Protein AF-A0A896VD97-F1 (afdb_monomer_lite)

pLDDT: mean 86.02, std 9.49, range [57.12, 94.38]

Foldseek 3Di:
DVVVVVVLVVCLVVVHQKDKDKDQPVCVVVVVVVAWAFDDWDCPPRTITMIMHGHDHPD

InterPro domains:
  IPR000182 GNAT domain [PS51186] (1-58)
  IPR016181 Acyl-CoA N-acyltransferase [SSF55729] (1-49)

Sequence (59 aa):
SALIEACRHAARTQGCAKLRLDCHPNLRGLYERLGFTHVDTFNPGWDPTFIAERLELEI

Organism: Serratia marcescens (NCBI:txid615)

Radius of gyration: 12.25 Å; chains: 1; bounding box: 36×19×26 Å

Structure (mmCIF, N/CA/C/O backbone):
data_AF-A0A896VD97-F1
#
_entry.id   AF-A0A896VD97-F1
#
loop_
_atom_site.group_PDB
_atom_site.id
_atom_site.type_symbol
_atom_site.label_atom_id
_atom_site.label_alt_id
_atom_site.label_comp_id
_atom_site.label_asym_id
_atom_site.label_entity_id
_atom_site.label_seq_id
_atom_site.pdbx_PDB_ins_code
_atom_site.Cartn_x
_atom_site.Cartn_y
_atom_site.Cartn_z
_atom_site.occupancy
_atom_site.B_iso_or_equiv
_atom_site.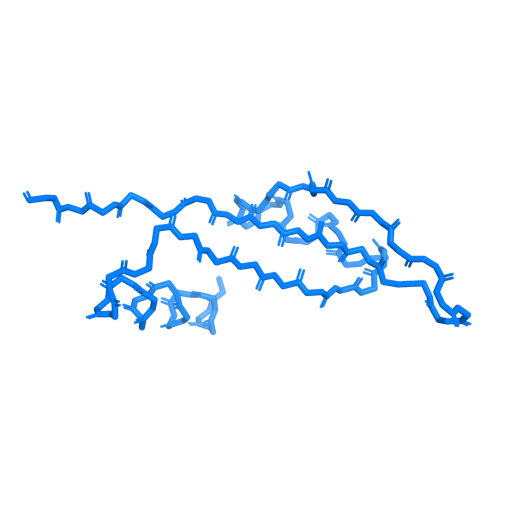auth_seq_id
_atom_site.auth_comp_id
_atom_site.auth_asym_id
_atom_site.auth_atom_id
_atom_site.pdbx_PDB_model_num
ATOM 1 N N . SER A 1 1 ? -3.903 -11.673 2.647 1.00 79.38 1 SER A N 1
ATOM 2 C CA . SER A 1 1 ? -2.618 -12.003 3.312 1.00 79.38 1 SER A CA 1
ATOM 3 C C . SER A 1 1 ? -2.701 -11.529 4.752 1.00 79.38 1 SER A C 1
ATOM 5 O O . SER A 1 1 ? -3.184 -10.422 4.946 1.00 79.38 1 SER A O 1
ATOM 7 N N . ALA A 1 2 ? -2.251 -12.318 5.736 1.00 90.06 2 ALA A N 1
ATOM 8 C CA . ALA A 1 2 ? -2.368 -11.964 7.158 1.00 90.06 2 ALA A CA 1
ATOM 9 C C . ALA A 1 2 ? -1.714 -10.610 7.498 1.00 90.06 2 ALA A C 1
ATOM 11 O O . ALA A 1 2 ? -2.295 -9.813 8.226 1.00 90.06 2 ALA A O 1
ATOM 12 N N . LEU A 1 3 ? -0.554 -10.309 6.899 1.00 89.94 3 LEU A N 1
ATOM 13 C CA . LEU A 1 3 ? 0.127 -9.025 7.089 1.00 89.94 3 LEU A CA 1
ATOM 14 C C . LEU A 1 3 ? -0.691 -7.845 6.542 1.00 89.94 3 LEU A C 1
ATOM 16 O O . LEU A 1 3 ? -0.819 -6.828 7.210 1.00 89.94 3 LEU A O 1
ATOM 20 N N . ILE A 1 4 ? -1.272 -7.987 5.347 1.00 90.25 4 ILE A N 1
ATOM 21 C CA . ILE A 1 4 ? -2.075 -6.922 4.725 1.00 90.25 4 ILE A CA 1
ATOM 22 C C . ILE A 1 4 ? -3.339 -6.642 5.538 1.00 90.25 4 ILE A C 1
ATOM 24 O O . ILE A 1 4 ? -3.663 -5.479 5.752 1.00 90.25 4 ILE A O 1
ATOM 28 N N . GLU A 1 5 ? -4.005 -7.675 6.058 1.00 91.38 5 GLU A N 1
ATOM 29 C CA . GLU A 1 5 ? -5.155 -7.478 6.949 1.00 91.38 5 GLU A CA 1
ATOM 30 C C . GLU A 1 5 ? -4.762 -6.769 8.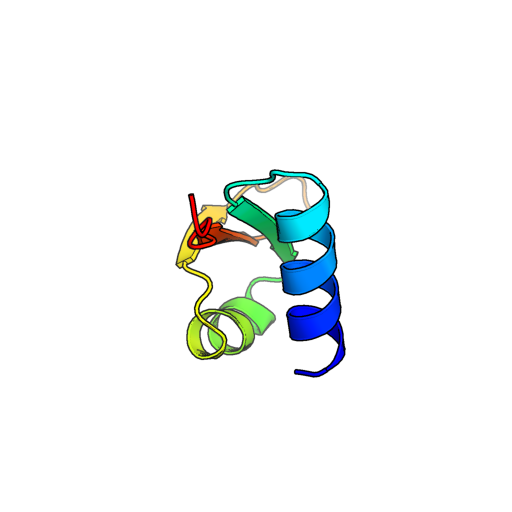249 1.00 91.38 5 GLU A C 1
ATOM 32 O O . GLU A 1 5 ? -5.453 -5.846 8.679 1.00 91.38 5 GLU A O 1
ATOM 37 N N . ALA A 1 6 ? -3.615 -7.124 8.839 1.00 93.44 6 ALA A N 1
ATOM 38 C CA . ALA A 1 6 ? -3.095 -6.425 10.011 1.00 93.44 6 ALA A CA 1
ATOM 39 C C . ALA A 1 6 ? -2.800 -4.944 9.707 1.00 93.44 6 ALA A C 1
ATOM 41 O O . ALA A 1 6 ? -3.178 -4.068 10.484 1.00 93.44 6 ALA A O 1
ATOM 42 N N . CYS A 1 7 ? -2.196 -4.645 8.550 1.00 92.81 7 CYS A N 1
ATOM 43 C CA . CYS A 1 7 ? -1.960 -3.271 8.102 1.00 92.81 7 CYS A CA 1
ATOM 44 C C . CYS A 1 7 ? -3.267 -2.500 7.876 1.00 92.81 7 CYS A C 1
ATOM 46 O O . CYS A 1 7 ? -3.359 -1.347 8.289 1.00 92.81 7 CYS A O 1
ATOM 48 N N . ARG A 1 8 ? -4.289 -3.116 7.266 1.00 91.62 8 ARG A N 1
ATOM 49 C CA . ARG A 1 8 ? -5.616 -2.500 7.093 1.00 91.62 8 ARG A CA 1
ATOM 50 C C . ARG A 1 8 ? -6.249 -2.165 8.434 1.00 91.62 8 ARG A C 1
ATOM 52 O O . ARG A 1 8 ? -6.745 -1.057 8.610 1.00 91.62 8 ARG A O 1
ATOM 59 N N . HIS A 1 9 ? -6.227 -3.109 9.373 1.00 92.12 9 HIS A N 1
ATOM 60 C CA . HIS A 1 9 ? -6.779 -2.899 10.706 1.00 92.12 9 HIS A CA 1
ATOM 61 C C . HIS A 1 9 ? -6.066 -1.748 11.426 1.00 92.12 9 HIS A C 1
ATOM 63 O O . HIS A 1 9 ? -6.726 -0.821 11.885 1.00 92.12 9 HIS A O 1
ATOM 69 N N . ALA A 1 10 ? -4.730 -1.753 11.447 1.00 92.75 10 ALA A N 1
ATOM 70 C CA . ALA A 1 10 ? -3.944 -0.675 12.043 1.00 92.75 10 ALA A CA 1
ATOM 71 C C . ALA A 1 10 ? -4.208 0.683 11.369 1.00 92.75 10 ALA A C 1
ATOM 73 O O . ALA A 1 10 ? -4.372 1.690 12.045 1.00 92.75 10 ALA A O 1
ATOM 74 N N . ALA A 1 11 ? -4.300 0.727 10.040 1.00 92.25 11 ALA A N 1
ATOM 75 C CA . ALA A 1 11 ? -4.604 1.959 9.321 1.00 92.25 11 ALA A CA 1
ATOM 76 C C . ALA A 1 11 ? -6.001 2.497 9.684 1.00 92.25 11 ALA A C 1
ATOM 78 O O . ALA A 1 11 ? -6.137 3.686 9.967 1.00 92.25 11 ALA A O 1
ATOM 79 N N . ARG A 1 12 ? -7.023 1.632 9.759 1.00 90.75 12 ARG A N 1
ATOM 80 C CA . ARG A 1 12 ? -8.378 2.027 10.180 1.00 90.75 12 ARG A CA 1
ATOM 81 C C . ARG A 1 12 ? -8.409 2.566 11.610 1.00 90.75 12 ARG A C 1
ATOM 83 O O . ARG A 1 12 ? -9.011 3.609 11.835 1.00 90.75 12 ARG A O 1
ATOM 90 N N . THR A 1 13 ? -7.739 1.911 12.563 1.00 91.25 13 THR A N 1
ATOM 91 C CA . THR A 1 13 ? -7.713 2.376 13.966 1.00 91.25 13 THR A CA 1
ATOM 92 C C . THR A 1 13 ? -6.987 3.708 14.138 1.00 91.25 13 THR A C 1
ATOM 94 O O . THR A 1 13 ? -7.294 4.456 15.059 1.00 91.25 13 THR A O 1
ATOM 97 N N . GLN A 1 14 ? -6.072 4.037 13.225 1.00 91.12 14 GLN A N 1
ATOM 98 C CA . GLN A 1 14 ? -5.411 5.341 13.150 1.00 91.12 14 GLN A CA 1
ATOM 99 C C . GLN A 1 14 ? -6.183 6.368 12.297 1.00 91.12 14 GLN A C 1
ATOM 101 O O . GLN A 1 14 ? -5.662 7.443 12.012 1.00 91.12 14 GLN A O 1
ATOM 106 N N . GLY A 1 15 ? -7.402 6.051 11.843 1.00 91.88 15 GLY A N 1
ATOM 107 C CA . GLY A 1 15 ? -8.233 6.952 11.035 1.00 91.88 15 GLY A CA 1
ATOM 108 C C . GLY A 1 15 ? -7.708 7.189 9.614 1.00 91.88 15 GLY A C 1
ATOM 109 O O . GLY A 1 15 ? -8.050 8.184 8.976 1.00 91.88 15 GLY A O 1
ATOM 110 N N . CYS A 1 16 ? -6.861 6.299 9.093 1.00 92.00 16 CYS A N 1
ATOM 111 C CA . CYS A 1 16 ? -6.330 6.411 7.740 1.00 92.00 16 CYS A CA 1
ATOM 112 C C . CYS A 1 16 ? -7.365 5.936 6.712 1.00 92.00 16 CYS A C 1
ATOM 114 O O . CYS A 1 16 ? -7.836 4.804 6.756 1.00 92.00 16 CYS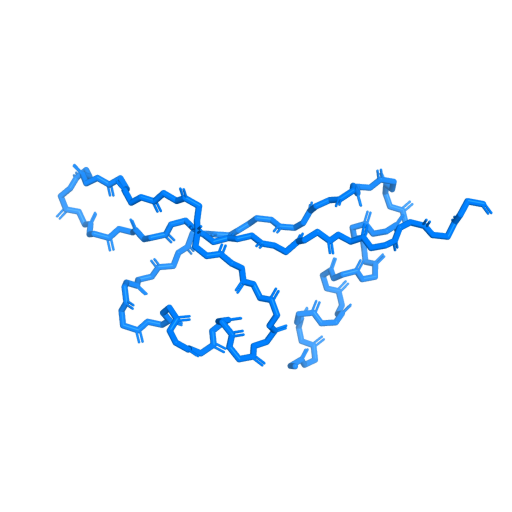 A O 1
ATOM 116 N N . ALA A 1 17 ? -7.652 6.770 5.711 1.00 90.06 17 ALA A N 1
ATOM 117 C CA . ALA A 1 17 ? -8.587 6.439 4.629 1.00 90.06 17 ALA A CA 1
ATOM 118 C C . ALA A 1 17 ? -7.965 5.590 3.501 1.00 90.06 17 ALA A C 1
ATOM 120 O O . ALA A 1 17 ? -8.650 5.189 2.558 1.00 90.06 17 ALA A O 1
ATOM 121 N N . LYS A 1 18 ? -6.647 5.372 3.529 1.00 92.00 18 LYS A N 1
ATOM 122 C CA . LYS A 1 18 ? -5.905 4.742 2.435 1.00 92.00 18 LYS A CA 1
ATOM 123 C C . LYS A 1 18 ? -4.640 4.068 2.948 1.00 92.00 18 LYS A C 1
ATOM 125 O O . LYS A 1 18 ? -3.931 4.639 3.771 1.00 92.00 18 LYS A O 1
ATOM 130 N N . LEU A 1 19 ? -4.332 2.901 2.391 1.00 93.25 19 LEU A N 1
ATOM 131 C CA . LEU A 1 19 ? -3.044 2.231 2.542 1.00 93.25 19 LEU A CA 1
ATOM 132 C C . LEU A 1 19 ? -2.282 2.338 1.218 1.00 93.25 19 LEU A C 1
ATOM 134 O O . LEU A 1 19 ? -2.817 1.989 0.167 1.00 93.25 19 LEU A O 1
ATOM 138 N N . ARG A 1 20 ? -1.046 2.840 1.249 1.00 93.38 20 ARG A N 1
ATOM 139 C CA . ARG A 1 20 ? -0.167 2.972 0.075 1.00 93.38 20 ARG A CA 1
ATOM 140 C C . ARG A 1 20 ? 1.139 2.244 0.350 1.00 93.38 20 ARG A C 1
ATOM 142 O O . ARG A 1 20 ? 1.646 2.320 1.465 1.00 93.38 20 ARG A O 1
ATOM 149 N N . LEU A 1 21 ? 1.659 1.552 -0.656 1.00 91.12 21 LEU A N 1
ATOM 150 C CA . LEU A 1 21 ? 2.945 0.874 -0.572 1.00 91.12 21 LEU A CA 1
ATOM 151 C C . LEU A 1 21 ? 3.704 0.960 -1.893 1.00 91.12 21 LEU A C 1
ATOM 153 O O . LEU A 1 21 ? 3.106 1.075 -2.969 1.00 91.12 21 LEU A O 1
ATOM 157 N N . ASP A 1 22 ? 5.019 0.833 -1.772 1.00 91.00 22 ASP A N 1
ATOM 158 C CA . ASP A 1 22 ? 5.961 0.830 -2.881 1.00 91.00 22 ASP A CA 1
ATOM 159 C C . ASP A 1 22 ? 6.432 -0.609 -3.069 1.00 91.00 22 ASP A C 1
ATOM 161 O O . ASP A 1 22 ? 6.779 -1.296 -2.104 1.00 91.00 22 ASP A O 1
ATOM 165 N N . CYS A 1 23 ? 6.409 -1.104 -4.301 1.00 87.50 23 CYS A N 1
ATOM 166 C CA . CYS A 1 23 ? 6.783 -2.482 -4.594 1.00 87.50 23 CYS A CA 1
ATOM 167 C C . CYS A 1 23 ? 7.509 -2.597 -5.929 1.00 87.50 23 CYS A C 1
ATOM 169 O O . CYS A 1 23 ? 7.354 -1.763 -6.813 1.00 87.50 23 CYS A O 1
ATOM 171 N N . HIS A 1 24 ? 8.283 -3.665 -6.103 1.00 88.69 24 HIS A N 1
ATOM 172 C CA . HIS A 1 24 ? 8.871 -3.973 -7.402 1.00 88.69 24 HIS A CA 1
ATOM 173 C C . HIS A 1 24 ? 7.757 -4.276 -8.438 1.00 88.69 24 HIS A C 1
ATOM 175 O O . HIS A 1 24 ? 6.807 -4.981 -8.086 1.00 88.69 24 HIS A O 1
ATOM 181 N N . PRO A 1 25 ? 7.866 -3.844 -9.712 1.00 88.12 25 PRO A N 1
ATOM 182 C CA . PRO A 1 25 ? 6.852 -4.017 -10.755 1.00 88.12 25 PRO A CA 1
ATOM 183 C C . PRO A 1 25 ? 6.331 -5.449 -10.892 1.00 88.12 25 PRO A C 1
ATOM 185 O O . PRO A 1 25 ? 5.132 -5.669 -11.032 1.00 88.12 25 PRO A O 1
ATOM 188 N N . ASN A 1 26 ? 7.215 -6.440 -10.762 1.00 90.38 26 ASN A N 1
ATOM 189 C CA . ASN A 1 26 ? 6.860 -7.865 -10.807 1.00 90.38 26 ASN A CA 1
ATOM 190 C C . ASN A 1 26 ? 5.864 -8.303 -9.714 1.00 90.38 26 ASN A C 1
ATOM 192 O O . ASN A 1 26 ? 5.194 -9.321 -9.869 1.00 90.38 26 ASN A O 1
ATOM 196 N N . LEU A 1 27 ? 5.747 -7.552 -8.615 1.00 90.94 27 LEU A N 1
ATOM 197 C CA . LEU A 1 27 ? 4.794 -7.816 -7.535 1.00 90.94 27 LEU A CA 1
ATOM 198 C C . LEU A 1 27 ? 3.457 -7.090 -7.726 1.00 90.94 27 LEU A C 1
ATOM 200 O O . LEU A 1 27 ? 2.512 -7.379 -6.995 1.00 90.94 27 LEU A O 1
ATOM 204 N N . ARG A 1 28 ? 3.329 -6.199 -8.718 1.00 90.06 28 ARG A N 1
ATOM 205 C CA . ARG A 1 28 ? 2.098 -5.436 -8.986 1.00 90.06 28 ARG A CA 1
ATOM 206 C C . ARG A 1 28 ? 0.864 -6.337 -9.041 1.00 90.06 28 ARG A C 1
ATOM 208 O O . ARG A 1 28 ? -0.083 -6.129 -8.288 1.00 90.06 28 ARG A O 1
ATOM 215 N N . GLY A 1 29 ? 0.910 -7.384 -9.866 1.00 91.38 29 GLY A N 1
ATOM 216 C CA . GLY A 1 29 ? -0.226 -8.290 -10.051 1.00 91.38 29 GLY A CA 1
ATOM 217 C C . GLY A 1 29 ? -0.613 -9.063 -8.784 1.00 91.38 29 GLY A C 1
ATOM 218 O O . GLY A 1 29 ? -1.770 -9.450 -8.631 1.00 91.38 29 GLY A O 1
ATOM 219 N N . LEU A 1 30 ? 0.323 -9.285 -7.850 1.00 92.75 30 LEU A N 1
ATOM 220 C CA . LEU A 1 30 ? 0.006 -9.878 -6.548 1.00 92.75 30 LEU A CA 1
ATOM 221 C C . LEU A 1 30 ? -0.881 -8.940 -5.732 1.00 92.75 30 LEU A C 1
ATOM 223 O O . LEU A 1 30 ? -1.897 -9.377 -5.199 1.00 92.75 30 LEU A O 1
ATOM 227 N N . TYR A 1 31 ? -0.505 -7.670 -5.636 1.00 92.81 31 TYR A N 1
ATOM 228 C CA . TYR A 1 31 ? -1.234 -6.714 -4.819 1.00 92.81 31 TYR A CA 1
ATOM 229 C C . TYR A 1 31 ? -2.528 -6.217 -5.474 1.00 92.81 31 TYR A C 1
ATOM 231 O O . TYR A 1 31 ? -3.489 -5.951 -4.756 1.00 92.81 31 TYR A O 1
ATOM 239 N N . GLU A 1 32 ? -2.608 -6.178 -6.807 1.00 92.00 32 GLU A N 1
ATOM 240 C CA . GLU A 1 32 ? -3.873 -5.929 -7.514 1.00 92.00 32 GLU A CA 1
ATOM 241 C C . GLU A 1 32 ? -4.931 -6.979 -7.151 1.00 92.00 32 GLU A C 1
ATOM 243 O O . GLU A 1 32 ? -6.061 -6.634 -6.811 1.00 92.00 32 GLU A O 1
ATOM 248 N N . ARG A 1 33 ? -4.548 -8.263 -7.078 1.00 92.62 33 ARG A N 1
ATOM 249 C CA . ARG A 1 33 ? -5.442 -9.332 -6.589 1.00 92.62 33 ARG A CA 1
ATOM 250 C C . ARG A 1 33 ? -5.817 -9.199 -5.115 1.00 92.62 33 ARG A C 1
ATOM 252 O O . ARG A 1 33 ? -6.784 -9.815 -4.680 1.00 92.62 33 ARG A O 1
ATOM 259 N N . LEU A 1 34 ? -5.045 -8.441 -4.342 1.00 91.31 34 LEU A N 1
ATOM 260 C CA . LEU A 1 34 ? -5.352 -8.144 -2.947 1.00 91.31 34 LEU A CA 1
ATOM 261 C C . LEU A 1 3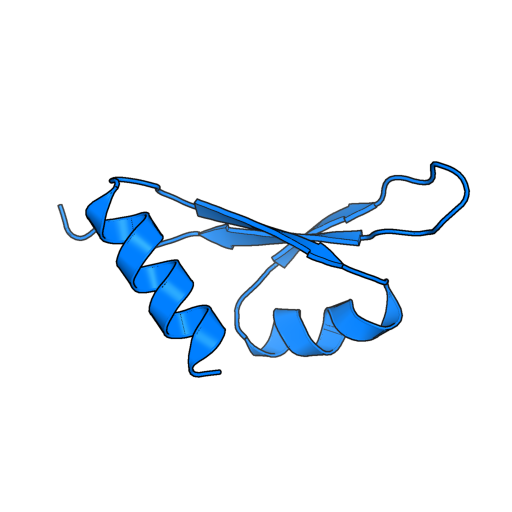4 ? -6.236 -6.898 -2.796 1.00 91.31 34 LEU A C 1
ATOM 263 O O . LEU A 1 34 ? -6.604 -6.599 -1.670 1.00 91.31 34 LEU A O 1
ATOM 267 N N . GLY A 1 35 ? -6.610 -6.205 -3.878 1.00 91.25 35 GLY A N 1
ATOM 268 C CA . GLY A 1 35 ? -7.483 -5.022 -3.840 1.00 91.25 35 GLY A CA 1
ATOM 269 C C . GLY A 1 35 ? -6.748 -3.682 -3.932 1.00 91.25 35 GLY A C 1
ATOM 270 O O . GLY A 1 35 ? -7.371 -2.626 -3.843 1.00 91.25 35 GLY A O 1
ATOM 271 N N . PHE A 1 36 ? -5.430 -3.690 -4.141 1.00 94.38 36 PHE A N 1
ATOM 272 C CA . PHE A 1 36 ? -4.678 -2.463 -4.399 1.00 94.38 36 PHE A CA 1
ATOM 273 C C . PHE A 1 36 ? -4.830 -2.036 -5.858 1.00 94.38 36 PHE A C 1
ATOM 275 O O . PHE A 1 36 ? -4.942 -2.852 -6.763 1.00 94.38 36 PHE A O 1
ATOM 282 N N . THR A 1 37 ? -4.779 -0.734 -6.101 1.00 94.06 37 THR A N 1
ATOM 283 C CA . THR A 1 37 ? -4.794 -0.145 -7.441 1.00 94.06 37 THR A CA 1
ATOM 284 C C . THR A 1 37 ? -3.473 0.566 -7.702 1.00 94.06 37 THR A C 1
ATOM 286 O O . THR A 1 37 ? -2.949 1.252 -6.822 1.00 94.06 37 THR A O 1
ATOM 289 N N . HIS A 1 38 ? -2.924 0.409 -8.907 1.00 92.12 38 HIS A N 1
ATOM 290 C CA . HIS A 1 38 ? -1.744 1.156 -9.346 1.00 92.12 38 HIS A CA 1
ATOM 291 C C . HIS A 1 38 ? -2.028 2.660 -9.342 1.00 92.12 38 HIS A C 1
ATOM 293 O O . HIS A 1 38 ? -3.044 3.106 -9.866 1.00 92.12 38 HIS A O 1
ATOM 299 N N . VAL A 1 39 ? -1.143 3.428 -8.704 1.00 91.19 39 VAL A N 1
ATOM 300 C CA . VAL A 1 39 ? -1.258 4.887 -8.612 1.00 91.19 39 VAL A CA 1
ATOM 301 C C . VAL A 1 39 ? -0.229 5.569 -9.497 1.00 91.19 39 VAL A C 1
ATOM 303 O O . VAL A 1 39 ? -0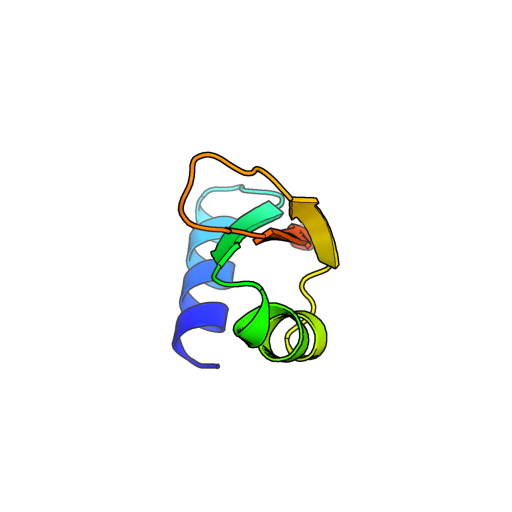.577 6.507 -10.203 1.00 91.19 39 VAL A O 1
ATOM 306 N N . ASP A 1 40 ? 1.030 5.140 -9.414 1.00 88.62 40 ASP A N 1
ATOM 307 C CA . ASP A 1 40 ? 2.134 5.784 -10.122 1.00 88.62 40 ASP A CA 1
ATOM 308 C C . ASP A 1 40 ? 3.353 4.855 -10.224 1.00 88.62 40 ASP A C 1
ATOM 310 O O . ASP A 1 40 ? 3.439 3.849 -9.516 1.00 88.62 40 ASP A O 1
ATOM 314 N N . THR A 1 41 ? 4.302 5.186 -11.089 1.00 85.25 41 THR A N 1
ATOM 315 C CA . THR A 1 41 ? 5.599 4.516 -11.212 1.00 85.25 41 THR A CA 1
ATOM 316 C C . THR A 1 41 ? 6.690 5.582 -11.208 1.00 85.25 41 THR A C 1
ATOM 318 O O . THR A 1 41 ? 6.738 6.423 -12.099 1.00 85.25 41 THR A O 1
ATOM 321 N N . PHE A 1 42 ? 7.583 5.540 -10.217 1.00 77.25 42 PHE A N 1
ATOM 322 C CA . PHE A 1 42 ? 8.721 6.462 -10.126 1.00 77.25 42 PHE A CA 1
ATOM 323 C C . PHE A 1 42 ? 9.995 5.708 -10.480 1.00 77.25 42 PHE A C 1
ATOM 325 O O . PHE A 1 42 ? 10.175 4.591 -10.005 1.00 77.25 42 PHE A O 1
ATOM 332 N N . ASN A 1 43 ? 10.890 6.311 -11.265 1.00 69.12 43 ASN A N 1
ATOM 333 C CA . ASN A 1 43 ? 12.125 5.653 -11.690 1.00 69.12 43 ASN A CA 1
ATOM 334 C C . ASN A 1 43 ? 13.391 6.379 -11.183 1.00 69.12 43 ASN A C 1
ATOM 336 O O . ASN A 1 43 ? 13.919 7.247 -11.878 1.00 69.12 43 ASN A O 1
ATOM 340 N N . PRO A 1 44 ? 13.879 6.056 -9.970 1.00 61.75 44 PRO A N 1
ATOM 341 C CA . PRO A 1 44 ? 15.144 6.555 -9.432 1.00 61.75 44 PRO A CA 1
ATOM 342 C C . PRO A 1 44 ? 16.362 5.642 -9.700 1.00 61.75 44 PRO A C 1
ATOM 344 O O . PRO A 1 44 ? 17.415 5.873 -9.110 1.00 61.75 44 PRO A O 1
ATOM 347 N N . GLY A 1 45 ? 16.258 4.611 -10.555 1.00 67.88 45 GLY A N 1
ATOM 348 C CA . GLY A 1 45 ? 17.369 3.695 -10.901 1.00 67.88 45 GLY A CA 1
ATOM 349 C C . GLY A 1 45 ? 17.298 2.296 -10.267 1.00 67.88 45 GLY A C 1
ATOM 350 O O . GLY A 1 45 ? 18.015 1.388 -10.676 1.00 67.88 45 GLY A O 1
ATOM 351 N N . TRP A 1 46 ? 16.391 2.104 -9.313 1.00 64.75 46 TRP A N 1
ATOM 352 C CA . TRP A 1 46 ? 15.698 0.843 -9.039 1.00 64.75 46 TRP A CA 1
ATOM 353 C C . TRP A 1 46 ? 14.245 1.123 -9.422 1.00 64.75 46 TRP A C 1
ATOM 355 O O . TRP A 1 46 ? 13.803 2.234 -9.163 1.00 64.75 46 TRP A O 1
ATOM 365 N N . ASP A 1 47 ? 13.521 0.220 -10.084 1.00 72.19 47 ASP A N 1
ATOM 366 C CA . ASP A 1 47 ? 12.155 0.499 -10.559 1.00 72.19 47 ASP A CA 1
ATOM 367 C C . ASP A 1 47 ? 11.116 0.144 -9.469 1.00 72.19 47 ASP A C 1
ATOM 369 O O . ASP A 1 47 ? 10.784 -1.034 -9.351 1.00 72.19 47 ASP A O 1
ATOM 373 N N . PRO A 1 48 ? 10.573 1.070 -8.649 1.00 76.06 48 PRO A N 1
ATOM 374 C CA . PRO A 1 48 ? 9.389 0.821 -7.835 1.00 76.06 48 PRO A CA 1
ATOM 375 C C . PRO A 1 48 ? 8.097 1.286 -8.521 1.00 76.06 48 PRO A C 1
ATOM 377 O O . PRO A 1 48 ? 8.004 2.328 -9.168 1.00 76.06 48 PRO A O 1
ATOM 380 N N . THR A 1 49 ? 7.039 0.514 -8.309 1.00 81.00 49 THR A N 1
ATOM 381 C CA . THR A 1 49 ? 5.651 0.867 -8.602 1.00 81.00 49 THR A CA 1
ATOM 382 C C . THR A 1 49 ? 4.927 1.200 -7.301 1.00 81.00 49 THR A C 1
ATOM 384 O O . THR A 1 49 ? 5.007 0.451 -6.325 1.00 81.00 49 THR A O 1
ATOM 387 N N . PHE A 1 50 ? 4.174 2.296 -7.307 1.00 82.25 50 PHE A N 1
ATOM 388 C CA . PHE A 1 50 ? 3.315 2.710 -6.206 1.00 82.25 50 PHE A CA 1
ATOM 389 C C . PHE A 1 50 ? 1.914 2.185 -6.418 1.00 82.25 50 PHE A C 1
ATOM 391 O O . PHE A 1 50 ? 1.266 2.469 -7.428 1.00 82.25 50 PHE A O 1
ATOM 398 N N . ILE A 1 51 ? 1.393 1.507 -5.414 1.00 86.81 51 ILE A N 1
ATOM 399 C CA . ILE A 1 51 ? 0.025 1.017 -5.430 1.00 86.81 51 ILE A CA 1
ATOM 400 C C . ILE A 1 51 ? -0.667 1.400 -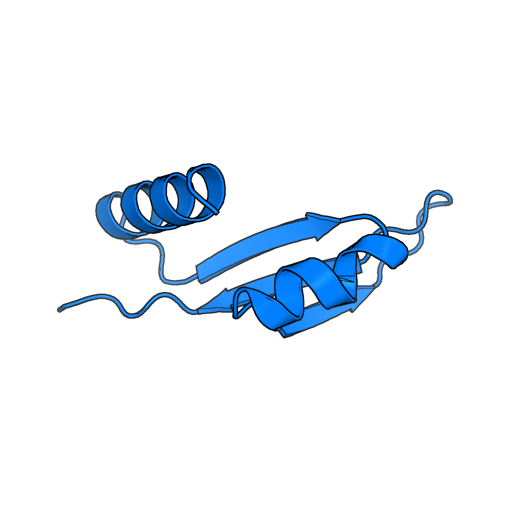4.133 1.00 86.81 51 ILE A C 1
ATOM 402 O O . ILE A 1 51 ? -0.030 1.617 -3.098 1.00 86.81 51 ILE A O 1
ATOM 406 N N . ALA A 1 52 ? -1.986 1.493 -4.174 1.00 85.75 52 ALA A N 1
ATOM 407 C CA . ALA A 1 52 ? -2.739 1.833 -2.992 1.00 85.75 52 ALA A CA 1
ATOM 408 C C . ALA A 1 52 ? -4.156 1.282 -3.002 1.00 85.75 52 ALA A C 1
ATOM 410 O O . ALA A 1 52 ? -4.782 1.145 -4.047 1.00 85.75 52 ALA A O 1
ATOM 411 N N . GLU A 1 53 ? -4.673 1.050 -1.811 1.00 89.31 53 GLU A N 1
ATOM 412 C CA . GLU A 1 53 ? -6.034 0.614 -1.566 1.00 89.31 53 GLU A CA 1
ATOM 413 C C . GLU A 1 53 ? -6.753 1.663 -0.722 1.00 89.31 53 GLU A C 1
ATOM 415 O O . GLU A 1 53 ? -6.210 2.171 0.265 1.00 89.31 53 GLU A O 1
ATOM 420 N N . ARG A 1 54 ? -7.984 1.996 -1.114 1.00 86.44 54 ARG A N 1
ATOM 421 C CA . ARG A 1 54 ? -8.861 2.838 -0.304 1.00 86.44 54 ARG A CA 1
ATOM 422 C C . ARG A 1 54 ? -9.485 1.985 0.794 1.00 86.44 54 ARG A C 1
ATOM 424 O O . ARG A 1 54 ? -10.043 0.933 0.513 1.00 86.44 54 ARG A O 1
ATOM 431 N N . LEU A 1 55 ? -9.404 2.464 2.027 1.00 84.56 55 LEU A N 1
ATOM 432 C CA . LEU A 1 55 ? -10.021 1.810 3.169 1.00 84.56 55 LEU A CA 1
ATOM 433 C C . LEU A 1 55 ? -11.418 2.394 3.354 1.00 84.56 55 LEU A C 1
ATOM 435 O O . LEU A 1 55 ? -11.582 3.613 3.431 1.00 84.56 55 LEU A O 1
ATOM 439 N N . GLU A 1 56 ? -12.426 1.530 3.416 1.00 76.69 56 GLU A N 1
ATOM 440 C CA . GLU A 1 56 ? -13.731 1.926 3.932 1.00 76.69 56 GLU A CA 1
ATOM 441 C C . GLU A 1 56 ? -13.568 2.203 5.428 1.00 76.69 56 GLU A C 1
ATOM 443 O O . GLU A 1 56 ? -13.158 1.326 6.199 1.00 76.69 56 GLU A O 1
ATOM 448 N N . LEU A 1 57 ? -13.783 3.467 5.790 1.00 67.75 57 LEU A N 1
ATOM 449 C CA . LEU A 1 57 ? -13.893 3.910 7.168 1.00 67.75 57 LEU A CA 1
ATOM 450 C C . LEU A 1 57 ? -15.360 3.734 7.549 1.00 67.75 57 LEU A C 1
ATOM 452 O O . LEU A 1 57 ? -16.223 4.383 6.960 1.00 67.75 57 LEU A O 1
ATOM 456 N N . GLU A 1 58 ? -15.635 2.830 8.484 1.00 59.28 58 GLU A N 1
ATOM 457 C CA . GLU A 1 58 ? -16.929 2.804 9.160 1.00 59.28 58 GLU A CA 1
ATOM 458 C C . GLU A 1 58 ? -17.009 4.097 9.984 1.00 59.28 58 GLU A C 1
ATOM 460 O O . GLU A 1 58 ? -16.169 4.327 10.858 1.00 59.28 58 GLU A O 1
ATOM 465 N N . ILE A 1 59 ? -17.922 4.988 9.587 1.00 57.12 59 ILE A N 1
ATOM 466 C CA . ILE A 1 59 ? -18.188 6.282 10.234 1.00 57.12 59 ILE A CA 1
ATOM 467 C C . ILE A 1 59 ? -19.125 6.051 11.415 1.00 57.12 59 ILE A C 1
ATOM 469 O O . ILE A 1 59 ? -20.128 5.329 11.210 1.00 57.12 59 ILE A O 1
#

Secondary structure (DSSP, 8-state):
-HHHHHHHHHHHHTT-SEEEEEE-GGGHHHHHTTT-EEEEE--SSS--EEEEEE-----